Protein AF-A0A315QTS0-F1 (afdb_monomer)

Nearest PDB structures (foldseek):
  6n46-assembly1_A  TM=3.187E-01  e=7.448E-01  Homo sapiens
  6w3i-assembly1_B  TM=3.192E-01  e=1.217E+00  Homo sapiens
  3tr5-assembly1_A  TM=4.247E-01  e=5.636E+00  Coxiella burnetii
  3vu4-assembly3_A  TM=4.971E-01  e=8.143E+00  Kluyveromyces marxianus

Mean predicted aligned error: 7.55 Å

Foldseek 3Di:
DDDPPPPPVDPQPAWDWDCAADPPPGHTKTKFAAEVVLFDWDQDPVGIDGAGMWIADPVQLKIWTADQPDDVVVVHGDMDGDPDPVSSVVVVVVRSVNGHNDDYDSD

pLDDT: mean 79.23, std 18.86, range [22.52, 95.19]

Radius of gyration: 13.79 Å; Cα contacts (8 Å, |Δi|>4): 170; chains: 1; bounding box: 46×26×32 Å

Secondary structure (DSSP, 8-state):
------------SSPEEEEEEPTTT--EEEEEE--TT-PEEEEETTEEEEESEEEEETTTTEEEEEPTT--GGGT-EEEEE-SSHHHHHHHHHHHHHH-BSS-----

Solvent-accessible surface area (backbone atoms only — not comparable to full-atom values): 6541 Å² total; per-residue (Å²): 142,80,86,79,78,79,81,70,90,68,89,60,89,27,48,41,85,36,91,60,48,32,96,86,74,60,46,67,18,36,32,32,36,27,51,89,99,49,43,48,77,44,83,49,100,90,45,79,46,69,37,58,42,42,35,36,26,80,87,72,32,29,39,38,28,39,38,94,98,52,49,68,90,68,78,42,62,50,74,46,77,36,95,46,72,65,62,31,48,54,52,49,52,57,51,41,73,58,26,33,78,67,87,76,82,94,120

Sequence (107 aa):
GYRATFHIPFYNKKALFFFAGCPKCNIPIYKTVFQPSEEFPINTIRGKVFIKRVFVCPNCRTYYAPHPGFRLSDNNGYYLECPDIISYQYNFIKMNDLGSTKGRLDL

Structure (mmCIF, N/CA/C/O backbone):
data_AF-A0A315QTS0-F1
#
_entry.id   AF-A0A315QTS0-F1
#
loop_
_atom_site.group_PDB
_atom_site.id
_atom_site.type_symbol
_atom_site.label_atom_id
_atom_site.label_alt_id
_atom_site.label_comp_id
_atom_site.label_asym_id
_atom_site.label_entity_id
_atom_site.label_seq_id
_atom_site.pdbx_PDB_ins_code
_atom_site.Cartn_x
_atom_site.Cartn_y
_atom_site.Cartn_z
_atom_site.occupancy
_atom_site.B_iso_or_equiv
_atom_site.auth_seq_id
_atom_site.auth_comp_id
_atom_site.auth_asym_id
_atom_site.auth_atom_id
_atom_site.pdbx_PDB_model_num
ATOM 1 N N . GLY A 1 1 ? 29.976 -13.903 -8.832 1.00 41.56 1 GLY A N 1
ATOM 2 C CA . GLY A 1 1 ? 29.541 -13.169 -7.637 1.00 41.56 1 GLY A CA 1
ATOM 3 C C . GLY A 1 1 ? 29.633 -11.694 -7.915 1.00 41.56 1 GLY A C 1
ATOM 4 O O . GLY A 1 1 ? 30.743 -11.240 -8.102 1.00 41.56 1 GLY A O 1
ATOM 5 N N . TYR A 1 2 ? 28.500 -10.989 -7.941 1.00 22.52 2 TYR A N 1
ATOM 6 C CA . TYR A 1 2 ? 28.418 -9.527 -7.850 1.00 22.52 2 TYR A CA 1
ATOM 7 C C . TYR A 1 2 ? 27.083 -9.208 -7.168 1.00 22.52 2 TYR A C 1
ATOM 9 O O . TYR A 1 2 ? 26.022 -9.267 -7.785 1.00 22.52 2 TYR A O 1
ATOM 17 N N . ARG A 1 3 ? 27.117 -8.977 -5.850 1.00 26.72 3 ARG A N 1
ATOM 18 C CA . ARG A 1 3 ? 25.990 -8.391 -5.117 1.00 26.72 3 ARG A CA 1
ATOM 19 C C . ARG A 1 3 ? 25.991 -6.909 -5.469 1.00 26.72 3 ARG A C 1
ATOM 21 O O . ARG A 1 3 ? 26.791 -6.158 -4.925 1.00 26.72 3 ARG A O 1
ATOM 28 N N . ALA A 1 4 ? 25.137 -6.509 -6.405 1.00 27.31 4 ALA A N 1
ATOM 29 C CA . ALA A 1 4 ? 24.833 -5.102 -6.601 1.00 27.31 4 ALA A CA 1
ATOM 30 C C . ALA A 1 4 ? 24.093 -4.614 -5.350 1.00 27.31 4 ALA A C 1
ATOM 32 O O . ALA A 1 4 ? 22.912 -4.899 -5.148 1.00 27.31 4 ALA A O 1
ATOM 33 N N . THR A 1 5 ? 24.814 -3.937 -4.463 1.00 31.50 5 THR A N 1
ATOM 34 C CA . THR A 1 5 ? 24.232 -3.132 -3.394 1.00 31.50 5 THR A CA 1
ATOM 35 C C . THR A 1 5 ? 23.504 -1.981 -4.077 1.00 31.50 5 THR A C 1
ATOM 37 O O . THR A 1 5 ? 24.110 -0.981 -4.453 1.00 31.50 5 THR A O 1
ATOM 40 N N . PHE A 1 6 ? 22.198 -2.138 -4.294 1.00 30.58 6 PHE A N 1
ATOM 41 C CA . PHE A 1 6 ? 21.339 -1.024 -4.673 1.00 30.58 6 PHE A CA 1
ATOM 42 C C . PHE A 1 6 ? 21.287 -0.065 -3.481 1.00 30.58 6 PHE A C 1
ATOM 44 O O . PHE A 1 6 ? 20.440 -0.184 -2.598 1.00 30.58 6 PHE A O 1
ATOM 51 N N . HIS A 1 7 ? 22.228 0.878 -3.438 1.00 31.72 7 HIS A N 1
ATOM 52 C CA . HIS A 1 7 ? 22.068 2.112 -2.687 1.00 31.72 7 HIS A CA 1
ATOM 53 C C . HIS A 1 7 ? 20.930 2.880 -3.351 1.00 31.72 7 HIS A C 1
ATOM 55 O O . HIS A 1 7 ? 21.147 3.662 -4.271 1.00 31.72 7 HIS A O 1
ATOM 61 N N . ILE A 1 8 ? 19.698 2.615 -2.921 1.00 39.50 8 ILE A N 1
ATOM 62 C CA . ILE A 1 8 ? 18.585 3.505 -3.214 1.00 39.50 8 ILE A CA 1
ATOM 63 C C . ILE A 1 8 ? 18.622 4.585 -2.124 1.00 39.50 8 ILE A C 1
ATOM 65 O O . ILE A 1 8 ? 18.359 4.265 -0.962 1.00 39.50 8 ILE A O 1
ATOM 69 N N . PRO A 1 9 ? 18.977 5.846 -2.435 1.00 31.92 9 PRO A N 1
ATOM 70 C CA . PRO A 1 9 ? 19.067 6.911 -1.449 1.00 31.92 9 PRO A CA 1
ATOM 71 C C . PRO A 1 9 ? 17.662 7.467 -1.187 1.00 31.92 9 PRO A C 1
ATOM 73 O O . PRO A 1 9 ? 17.399 8.644 -1.391 1.00 31.92 9 PRO A O 1
ATOM 76 N N . PHE A 1 10 ? 16.718 6.624 -0.768 1.00 42.44 10 PHE A N 1
ATOM 77 C CA . PHE A 1 10 ? 15.458 7.109 -0.216 1.00 42.44 10 PHE A CA 1
ATOM 78 C C . PHE A 1 10 ? 15.559 7.005 1.293 1.00 42.44 10 PHE A C 1
ATOM 80 O O . PHE A 1 10 ? 15.322 5.951 1.881 1.00 42.44 10 PHE A O 1
ATOM 87 N N . TYR A 1 11 ? 15.946 8.120 1.913 1.00 40.94 11 TYR A N 1
ATOM 88 C CA . TYR A 1 11 ? 15.851 8.302 3.352 1.00 40.94 11 TYR A CA 1
ATOM 89 C C . TYR A 1 11 ? 14.367 8.296 3.728 1.00 40.94 11 TYR A C 1
ATOM 91 O O . TYR A 1 11 ? 13.680 9.317 3.717 1.00 40.94 11 TYR A O 1
ATOM 99 N N . ASN A 1 12 ? 13.844 7.101 3.967 1.00 47.56 12 ASN A N 1
ATOM 100 C CA . ASN A 1 12 ? 12.455 6.890 4.293 1.00 47.56 12 ASN A CA 1
ATOM 101 C C . ASN A 1 12 ? 12.302 6.921 5.820 1.00 47.56 12 ASN A C 1
ATOM 103 O O . ASN A 1 12 ? 12.758 6.018 6.514 1.00 47.56 12 ASN A O 1
ATOM 107 N N . LYS A 1 13 ? 11.687 7.985 6.351 1.00 57.25 13 LYS A N 1
ATOM 108 C CA . LYS A 1 13 ? 11.546 8.175 7.803 1.00 57.25 13 LYS A CA 1
ATOM 109 C C . LYS A 1 13 ? 10.547 7.217 8.463 1.00 57.25 13 LYS A C 1
ATOM 111 O O . LYS A 1 13 ? 10.622 7.068 9.679 1.00 57.25 13 LYS A O 1
ATOM 116 N N . LYS A 1 14 ? 9.594 6.630 7.719 1.00 68.12 14 LYS A N 1
ATOM 117 C CA . LYS A 1 14 ? 8.458 5.900 8.317 1.00 68.12 14 LYS A CA 1
ATOM 118 C C . LYS A 1 14 ? 8.227 4.492 7.775 1.00 68.12 14 LYS A C 1
ATOM 120 O O . LYS A 1 14 ? 7.681 3.667 8.505 1.00 68.12 14 LYS A O 1
ATOM 125 N N . ALA A 1 15 ? 8.638 4.185 6.546 1.00 59.09 15 ALA A N 1
ATOM 126 C CA . ALA A 1 15 ? 8.603 2.812 6.062 1.00 59.09 15 ALA A CA 1
ATOM 127 C C . ALA A 1 15 ? 9.748 1.999 6.681 1.00 59.09 15 ALA A C 1
ATOM 129 O O . ALA A 1 15 ? 10.917 2.378 6.621 1.00 59.09 15 ALA A O 1
ATOM 130 N N . LEU A 1 16 ? 9.402 0.855 7.258 1.00 58.72 16 LEU A N 1
ATOM 131 C CA . LEU A 1 16 ? 10.328 -0.072 7.892 1.00 58.72 16 LEU A CA 1
ATOM 132 C C . LEU A 1 16 ? 10.707 -1.182 6.913 1.00 58.72 16 LEU A C 1
ATOM 134 O O . LEU A 1 16 ? 9.879 -1.650 6.134 1.00 58.72 16 LEU A O 1
ATOM 138 N N . PHE A 1 17 ? 11.951 -1.644 6.962 1.00 55.50 17 PHE A N 1
ATOM 139 C CA . PHE A 1 17 ? 12.376 -2.818 6.206 1.00 55.50 17 PHE A CA 1
ATOM 140 C C . PHE A 1 17 ? 11.680 -4.075 6.750 1.00 55.50 17 PHE A C 1
ATOM 142 O O . PHE A 1 17 ? 11.693 -4.318 7.957 1.00 55.50 17 PHE A O 1
ATOM 149 N N . PHE A 1 18 ? 11.065 -4.874 5.876 1.00 57.81 18 PHE A N 1
ATOM 150 C CA . PHE A 1 18 ? 10.409 -6.123 6.251 1.00 57.81 18 PHE A CA 1
ATOM 151 C C . PHE A 1 18 ? 11.171 -7.312 5.668 1.00 57.81 18 PHE A C 1
ATOM 153 O O . PHE A 1 18 ? 11.477 -7.345 4.479 1.00 57.81 18 PHE A O 1
ATOM 160 N N . PHE A 1 19 ? 11.476 -8.299 6.516 1.00 55.19 19 PHE A N 1
ATOM 161 C CA . PHE A 1 19 ? 12.314 -9.441 6.138 1.00 55.19 19 PHE A CA 1
ATOM 162 C C . PHE A 1 19 ? 11.626 -10.416 5.165 1.00 55.19 19 PHE A C 1
ATOM 164 O O . PHE A 1 19 ? 12.296 -11.256 4.572 1.00 55.19 19 PHE A O 1
ATOM 171 N N . ALA A 1 20 ? 10.305 -10.320 4.962 1.00 68.50 20 ALA A N 1
ATOM 172 C CA . ALA A 1 20 ? 9.658 -11.127 3.931 1.00 68.50 20 ALA A CA 1
ATOM 173 C C . ALA A 1 20 ? 9.984 -10.595 2.530 1.00 68.50 20 ALA A C 1
ATOM 175 O O . ALA A 1 20 ? 9.967 -9.388 2.281 1.00 68.50 20 ALA A O 1
ATOM 176 N N . GLY A 1 21 ? 10.254 -11.518 1.611 1.00 83.44 21 GLY A N 1
ATOM 177 C CA . GLY A 1 21 ? 10.505 -11.203 0.212 1.00 83.44 21 GLY A CA 1
ATOM 178 C C . GLY A 1 21 ? 9.230 -10.829 -0.545 1.00 83.44 21 GLY A C 1
ATOM 179 O O . GLY A 1 21 ? 8.123 -11.241 -0.199 1.00 83.44 21 GLY A O 1
ATOM 180 N N . CYS A 1 22 ? 9.396 -10.060 -1.617 1.00 88.19 22 CYS A N 1
ATOM 181 C CA . CYS A 1 22 ? 8.352 -9.815 -2.599 1.00 88.19 22 CYS A CA 1
ATOM 182 C C . CYS A 1 22 ? 7.889 -11.152 -3.202 1.00 88.19 22 CYS A C 1
ATOM 184 O O . CYS A 1 22 ? 8.744 -11.871 -3.720 1.00 88.19 22 CYS A O 1
ATOM 186 N N . PRO A 1 23 ? 6.577 -11.450 -3.263 1.00 85.12 23 PRO A N 1
ATOM 187 C CA . PRO A 1 23 ? 6.072 -12.710 -3.824 1.00 85.12 23 PRO A CA 1
ATOM 188 C C . PRO A 1 23 ? 6.497 -12.983 -5.276 1.00 85.12 23 PRO A C 1
ATOM 190 O O . PRO A 1 23 ? 6.467 -14.121 -5.726 1.00 85.12 23 PRO A O 1
ATOM 193 N N . LYS A 1 24 ? 6.879 -11.938 -6.022 1.00 89.25 24 LYS A N 1
ATOM 194 C CA . LYS A 1 24 ? 7.253 -12.033 -7.440 1.00 89.25 24 LYS A CA 1
ATOM 195 C C . LYS A 1 24 ? 8.747 -12.199 -7.691 1.00 89.25 24 LYS A C 1
ATOM 197 O O . LYS A 1 24 ? 9.135 -12.857 -8.644 1.00 89.25 24 LYS A O 1
ATOM 202 N N . CYS A 1 25 ? 9.589 -11.537 -6.900 1.00 92.25 25 CYS A N 1
ATOM 203 C CA . CYS A 1 25 ? 11.031 -11.460 -7.175 1.00 92.25 25 CYS A CA 1
ATOM 204 C C . CYS A 1 25 ? 11.915 -11.725 -5.954 1.00 92.25 25 CYS A C 1
ATOM 206 O O . CYS A 1 25 ? 13.129 -11.574 -6.045 1.00 92.25 25 CYS A O 1
ATOM 208 N N . ASN A 1 26 ? 11.323 -12.095 -4.816 1.00 88.44 26 ASN A N 1
ATOM 209 C CA . ASN A 1 26 ? 11.993 -12.468 -3.569 1.00 88.44 26 ASN A CA 1
ATOM 210 C C . ASN A 1 26 ? 12.942 -11.423 -2.964 1.00 88.44 26 ASN A C 1
ATOM 212 O O . ASN A 1 26 ? 13.578 -11.700 -1.949 1.00 88.44 26 ASN A O 1
ATOM 216 N N . ILE A 1 27 ? 13.017 -10.208 -3.516 1.00 89.69 27 ILE A N 1
ATOM 217 C CA . ILE A 1 27 ? 13.780 -9.136 -2.881 1.00 89.69 27 ILE A CA 1
ATOM 218 C C . ILE A 1 27 ? 13.044 -8.619 -1.642 1.00 89.69 27 ILE A C 1
ATOM 220 O O . ILE A 1 27 ? 11.810 -8.666 -1.612 1.00 89.69 27 ILE A O 1
ATOM 224 N N . PRO A 1 28 ? 13.760 -8.073 -0.650 1.00 87.94 28 PRO A N 1
ATOM 225 C CA . PRO A 1 28 ? 13.123 -7.457 0.502 1.00 87.94 28 PRO A CA 1
ATOM 226 C C . PRO A 1 28 ? 12.149 -6.339 0.119 1.00 87.94 28 PRO A C 1
ATOM 228 O O . PRO A 1 28 ? 12.353 -5.618 -0.863 1.00 87.94 28 PRO A O 1
ATOM 231 N N . ILE A 1 29 ? 11.097 -6.190 0.920 1.00 90.06 29 ILE A N 1
ATOM 232 C CA . ILE A 1 29 ? 10.061 -5.171 0.732 1.00 90.06 29 ILE A CA 1
ATOM 233 C C . ILE A 1 29 ? 10.030 -4.209 1.916 1.00 90.06 29 ILE A C 1
ATOM 235 O O . ILE A 1 29 ? 10.381 -4.554 3.045 1.00 90.06 29 ILE A O 1
ATOM 239 N N . TYR A 1 30 ? 9.582 -2.986 1.662 1.00 89.75 30 TYR A N 1
ATOM 240 C CA . TYR A 1 30 ? 9.312 -2.014 2.717 1.00 89.75 30 TYR A CA 1
ATOM 241 C C . TYR A 1 30 ? 7.903 -2.209 3.255 1.00 89.75 30 TYR A C 1
ATOM 243 O O . TYR A 1 30 ? 7.019 -2.658 2.534 1.00 89.75 30 TYR A O 1
ATOM 251 N N . LYS A 1 31 ? 7.679 -1.849 4.510 1.00 89.06 31 LYS A N 1
ATOM 252 C CA . LYS A 1 31 ? 6.389 -1.902 5.184 1.00 89.06 31 LYS A CA 1
ATOM 253 C C . LYS A 1 31 ? 6.059 -0.527 5.73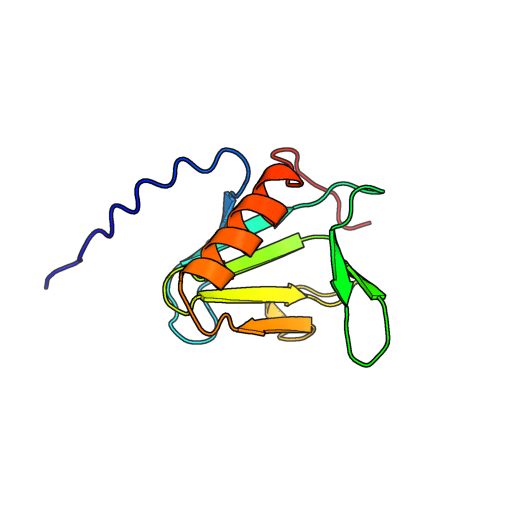7 1.00 89.06 31 LYS A C 1
ATOM 255 O O . LYS A 1 31 ? 6.841 0.030 6.500 1.00 89.06 31 LYS A O 1
ATOM 260 N N . THR A 1 32 ? 4.862 -0.046 5.449 1.00 90.44 32 THR A N 1
ATOM 261 C CA . THR A 1 32 ? 4.288 1.137 6.092 1.00 90.44 32 THR A CA 1
ATOM 262 C C . THR A 1 32 ? 3.066 0.719 6.897 1.00 90.44 32 THR A C 1
ATOM 264 O O . THR A 1 32 ? 2.262 -0.096 6.443 1.00 90.44 32 THR A O 1
ATOM 267 N N . VAL A 1 33 ? 2.941 1.246 8.114 1.00 89.94 33 VAL A N 1
ATOM 268 C CA . VAL A 1 33 ? 1.814 0.992 9.019 1.00 89.94 33 VAL A CA 1
ATOM 269 C C . VAL A 1 33 ? 1.043 2.289 9.218 1.00 89.94 33 VAL A C 1
ATOM 271 O O . VAL A 1 33 ? 1.652 3.337 9.417 1.00 89.94 33 VAL A O 1
ATOM 274 N N . PHE A 1 34 ? -0.282 2.198 9.187 1.00 90.44 34 PHE A N 1
ATOM 275 C CA . PHE A 1 34 ? -1.198 3.310 9.431 1.00 90.44 34 PHE A CA 1
ATOM 276 C C . PHE A 1 34 ? -1.853 3.122 10.798 1.00 90.44 34 PHE A C 1
ATOM 278 O O . PHE A 1 34 ? -2.201 1.990 11.147 1.00 90.44 34 PHE A O 1
ATOM 285 N N . GLN A 1 35 ? -1.997 4.183 11.590 1.00 89.12 35 GLN A N 1
ATOM 286 C CA . GLN A 1 35 ? -2.587 4.092 12.932 1.00 89.12 35 GLN A CA 1
ATOM 287 C C . GLN A 1 35 ? -4.114 3.904 12.868 1.00 89.12 35 GLN A C 1
ATOM 289 O O . GLN A 1 35 ? -4.717 4.137 11.817 1.00 89.12 35 GLN A O 1
ATOM 294 N N . PRO A 1 36 ? -4.760 3.433 13.954 1.00 88.19 36 PRO A N 1
ATOM 295 C CA . PRO A 1 36 ? -6.219 3.419 14.043 1.00 88.19 36 PRO A CA 1
ATOM 296 C C . PRO A 1 36 ? -6.807 4.799 13.728 1.00 88.19 36 PRO A C 1
ATOM 298 O O . PRO A 1 36 ? -6.240 5.808 14.138 1.00 88.19 36 PRO A O 1
ATOM 301 N N . SER A 1 37 ? -7.918 4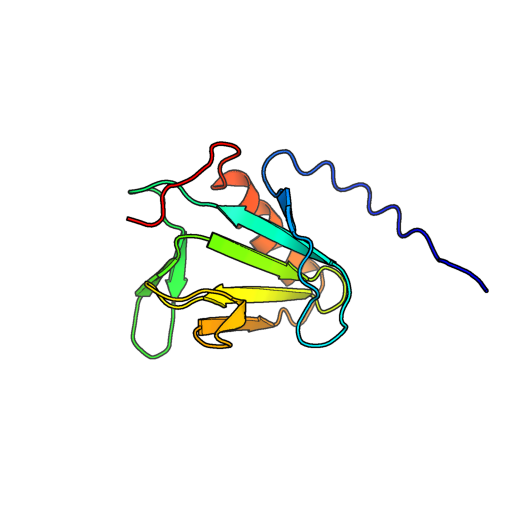.837 12.989 1.00 87.50 37 SER A N 1
ATOM 302 C CA . SER A 1 37 ? -8.568 6.071 12.504 1.00 87.50 37 SER A CA 1
ATOM 303 C C . SER A 1 37 ? -7.767 6.895 11.481 1.00 87.50 37 SER A C 1
ATOM 305 O O . SER A 1 37 ? -8.292 7.868 10.948 1.00 87.50 37 SER A O 1
ATOM 307 N N . GLU A 1 38 ? -6.539 6.487 11.148 1.00 89.75 38 GLU A N 1
ATOM 308 C CA . GLU A 1 38 ? -5.679 7.086 10.113 1.00 89.75 38 GLU A CA 1
ATOM 309 C C . GLU A 1 38 ? -5.357 6.074 8.998 1.00 89.75 38 GLU A C 1
ATOM 311 O O . GLU A 1 38 ? -4.343 6.168 8.306 1.00 89.75 38 GLU A O 1
ATOM 316 N N . GLU A 1 39 ? -6.199 5.052 8.845 1.00 91.75 39 GLU A N 1
ATOM 317 C CA . GLU A 1 39 ? -6.003 3.988 7.866 1.00 91.75 39 GLU A CA 1
ATOM 318 C C . GLU A 1 39 ? -6.055 4.513 6.437 1.00 91.75 39 GLU A C 1
ATOM 320 O O . GLU A 1 39 ? -6.880 5.355 6.076 1.00 91.75 39 GLU A O 1
ATOM 325 N N . PHE A 1 40 ? -5.186 3.967 5.591 1.00 91.31 40 PHE A N 1
ATOM 326 C CA . PHE A 1 40 ? -5.082 4.446 4.227 1.00 91.31 40 PHE A CA 1
ATOM 327 C C . PHE A 1 40 ? -6.262 3.934 3.389 1.00 91.31 40 PHE A C 1
ATOM 329 O O . PHE A 1 40 ? -6.467 2.719 3.307 1.00 91.31 40 PHE A O 1
ATOM 336 N N . PRO A 1 41 ? -7.037 4.818 2.738 1.00 92.50 41 PRO A N 1
ATOM 337 C CA . PRO A 1 41 ? -8.141 4.398 1.893 1.00 92.50 41 PRO A CA 1
ATOM 338 C C . PRO A 1 41 ? -7.636 3.945 0.519 1.00 92.50 41 PRO A C 1
ATOM 340 O O . PRO A 1 41 ? -6.905 4.665 -0.163 1.00 92.50 41 PRO A O 1
ATOM 343 N N . ILE A 1 42 ? -8.098 2.782 0.070 1.00 90.31 42 ILE A N 1
ATOM 344 C CA . ILE A 1 42 ? -7.935 2.291 -1.301 1.00 90.31 42 ILE A CA 1
ATOM 345 C C . ILE A 1 42 ? -9.305 2.071 -1.942 1.00 90.3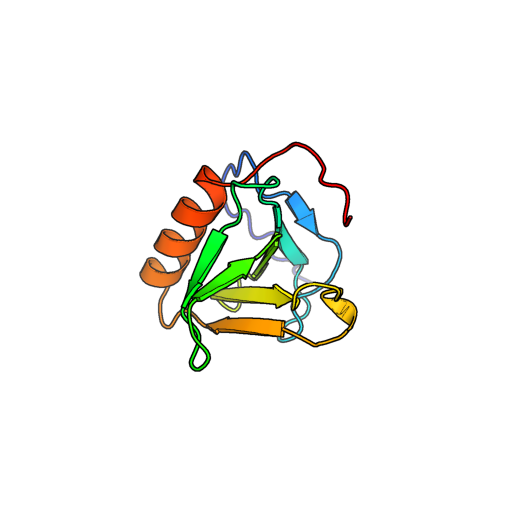1 42 ILE A C 1
ATOM 347 O O . ILE A 1 42 ? -10.262 1.676 -1.276 1.00 90.31 42 ILE A O 1
ATOM 351 N N . ASN A 1 43 ? -9.402 2.321 -3.245 1.00 87.94 43 ASN A N 1
ATOM 352 C CA . ASN A 1 43 ? -10.605 2.024 -4.015 1.00 87.94 43 ASN A CA 1
ATOM 353 C C . ASN A 1 43 ? -10.465 0.635 -4.641 1.00 87.94 43 ASN A C 1
ATOM 355 O O . ASN A 1 43 ? -9.458 0.341 -5.281 1.00 87.94 43 ASN A O 1
ATOM 359 N N . THR A 1 44 ? -11.479 -0.206 -4.464 1.00 85.56 44 THR A N 1
ATOM 360 C CA . THR A 1 44 ? -11.556 -1.549 -5.049 1.00 85.56 44 THR A CA 1
ATOM 361 C C . THR A 1 44 ? -12.840 -1.683 -5.864 1.00 85.56 44 THR A C 1
ATOM 363 O O . THR A 1 44 ? -13.754 -0.869 -5.727 1.00 85.56 44 THR A O 1
ATOM 366 N N . ILE A 1 45 ? -12.961 -2.755 -6.651 1.00 83.00 45 ILE A N 1
ATOM 367 C CA . ILE A 1 45 ? -14.209 -3.080 -7.364 1.00 83.00 45 ILE A CA 1
ATOM 368 C C . ILE A 1 45 ? -15.406 -3.293 -6.418 1.00 83.00 45 ILE A C 1
ATOM 370 O O . ILE A 1 45 ? -16.549 -3.187 -6.845 1.00 83.00 45 ILE A O 1
ATOM 374 N N . ARG A 1 46 ? -15.154 -3.585 -5.133 1.00 80.75 46 ARG A N 1
ATOM 375 C CA . ARG A 1 46 ? -16.178 -3.775 -4.092 1.00 80.75 46 ARG A CA 1
ATOM 376 C C . ARG A 1 46 ? -16.411 -2.518 -3.248 1.00 80.75 46 ARG A C 1
ATOM 378 O O . ARG A 1 46 ? -17.123 -2.577 -2.253 1.00 80.75 46 ARG A O 1
ATOM 385 N N . GLY A 1 47 ? -15.802 -1.393 -3.623 1.00 87.38 47 GLY A N 1
ATOM 386 C CA . GLY A 1 47 ? -15.880 -0.130 -2.896 1.00 87.38 47 GLY A CA 1
ATOM 387 C C . GLY A 1 47 ? -14.587 0.241 -2.171 1.00 87.38 47 GLY A C 1
ATOM 388 O O . GLY A 1 47 ? -13.515 -0.323 -2.413 1.00 87.38 47 GLY A O 1
ATOM 389 N N . LYS A 1 48 ? -14.685 1.252 -1.305 1.00 89.88 48 LYS A N 1
ATOM 390 C CA . LYS A 1 48 ? -13.554 1.802 -0.551 1.00 89.88 48 LYS A CA 1
ATOM 391 C C . LYS A 1 48 ? -13.210 0.899 0.636 1.00 89.88 48 LYS A C 1
ATOM 393 O O . LYS A 1 48 ? -14.085 0.552 1.421 1.00 89.88 48 LYS A O 1
ATOM 398 N N . VAL A 1 49 ? -11.931 0.562 0.778 1.00 89.88 49 VAL A N 1
ATOM 399 C CA . VAL A 1 49 ? -11.386 -0.254 1.873 1.00 89.88 49 VAL A CA 1
ATOM 400 C C . VAL A 1 49 ? -10.293 0.534 2.587 1.00 89.88 49 VAL A C 1
ATOM 402 O O . VAL A 1 49 ? -9.514 1.234 1.945 1.00 89.88 49 VAL A O 1
ATOM 405 N N . PHE A 1 50 ? -10.218 0.408 3.908 1.00 91.38 50 PHE A N 1
ATOM 406 C CA . PHE A 1 50 ? -9.209 1.059 4.740 1.00 91.38 50 PHE A CA 1
ATOM 407 C C . PHE A 1 50 ? -8.157 0.034 5.165 1.00 91.38 50 PHE A C 1
ATOM 409 O O . PHE A 1 50 ? -8.459 -0.926 5.875 1.00 91.38 50 PHE A O 1
ATOM 416 N N . ILE A 1 51 ? -6.921 0.196 4.690 1.00 91.06 51 ILE A N 1
ATOM 417 C CA . ILE A 1 51 ? -5.841 -0.755 4.967 1.00 91.06 51 ILE A CA 1
ATOM 418 C C . ILE A 1 51 ? -5.032 -0.329 6.193 1.00 91.06 51 ILE A C 1
ATOM 420 O O . ILE A 1 51 ? -4.642 0.828 6.346 1.00 91.06 51 ILE A O 1
ATOM 424 N N . LYS A 1 52 ? -4.728 -1.301 7.062 1.00 91.62 52 LYS A N 1
ATOM 425 C CA . LYS A 1 52 ? -3.933 -1.085 8.286 1.00 91.62 52 LYS A CA 1
ATOM 426 C C . LYS A 1 52 ? -2.431 -0.944 8.006 1.00 91.62 52 LYS A C 1
ATOM 428 O O . LYS A 1 52 ? -1.686 -0.381 8.805 1.00 91.62 52 LYS A O 1
ATOM 433 N N . ARG A 1 53 ? -1.968 -1.509 6.889 1.00 90.44 53 ARG A N 1
ATOM 434 C CA . ARG A 1 53 ? -0.558 -1.577 6.490 1.00 90.44 53 ARG A CA 1
ATOM 435 C C . ARG A 1 53 ? -0.427 -1.867 5.002 1.00 90.44 53 ARG A C 1
ATOM 437 O O . ARG A 1 53 ? -1.300 -2.510 4.424 1.00 90.44 53 ARG A O 1
ATOM 444 N N . VAL A 1 54 ? 0.692 -1.456 4.424 1.00 92.12 54 VAL A N 1
ATOM 445 C CA . VAL A 1 54 ? 1.063 -1.729 3.034 1.00 92.12 54 VAL A CA 1
ATOM 446 C C . VAL A 1 54 ? 2.510 -2.197 2.965 1.00 92.12 54 VAL A C 1
ATOM 448 O O . VAL A 1 54 ? 3.352 -1.762 3.751 1.00 92.12 54 VAL A O 1
ATOM 451 N N . PHE A 1 55 ? 2.790 -3.094 2.031 1.00 91.75 55 PHE A N 1
ATOM 452 C CA . PHE A 1 55 ? 4.114 -3.608 1.729 1.00 91.75 55 PHE A CA 1
ATOM 453 C C . PHE A 1 55 ? 4.495 -3.228 0.304 1.00 91.75 55 PHE A C 1
ATOM 455 O O . PHE A 1 55 ? 3.665 -3.314 -0.596 1.00 91.75 55 PHE A O 1
ATOM 462 N N . VAL A 1 56 ? 5.736 -2.809 0.084 1.00 92.50 56 VAL A N 1
ATOM 463 C CA . VAL A 1 56 ? 6.165 -2.191 -1.171 1.00 92.50 56 VAL A CA 1
ATOM 464 C C . VAL A 1 56 ? 7.431 -2.846 -1.685 1.00 92.50 56 VAL A C 1
ATOM 466 O O . VAL A 1 56 ? 8.465 -2.832 -1.018 1.00 92.50 56 VAL A O 1
ATOM 469 N N . CYS A 1 57 ? 7.359 -3.381 -2.903 1.00 92.69 57 CYS A N 1
ATOM 470 C CA . CYS A 1 57 ? 8.525 -3.870 -3.619 1.00 92.69 57 CYS A CA 1
ATOM 471 C C . CYS A 1 57 ? 9.085 -2.776 -4.543 1.00 92.69 57 CYS A C 1
ATOM 473 O O . CYS A 1 57 ? 8.404 -2.408 -5.505 1.00 92.69 57 CYS A O 1
ATOM 475 N N . PRO A 1 58 ? 10.326 -2.302 -4.326 1.00 90.69 58 PRO A N 1
ATOM 476 C CA . PRO A 1 58 ? 10.931 -1.282 -5.182 1.00 90.69 58 PRO A CA 1
ATOM 477 C C . PRO A 1 58 ? 11.304 -1.812 -6.575 1.00 90.69 58 PRO A C 1
ATOM 479 O O . PRO A 1 58 ? 11.282 -1.055 -7.538 1.00 90.69 58 PRO A O 1
ATOM 482 N N . ASN A 1 59 ? 11.603 -3.110 -6.703 1.00 93.06 59 ASN A N 1
ATOM 483 C CA . ASN A 1 59 ? 11.982 -3.729 -7.978 1.00 93.06 59 ASN A CA 1
ATOM 484 C C . ASN A 1 59 ? 10.770 -3.973 -8.887 1.00 93.06 59 ASN A C 1
ATOM 486 O O . ASN A 1 59 ? 10.775 -3.586 -10.049 1.00 93.06 59 ASN A O 1
ATOM 490 N N . CYS A 1 60 ? 9.701 -4.569 -8.351 1.00 94.19 60 CYS A N 1
ATOM 491 C CA . CYS A 1 60 ? 8.470 -4.811 -9.111 1.00 94.19 60 CYS A CA 1
ATOM 492 C C . CYS A 1 60 ? 7.553 -3.586 -9.197 1.00 94.19 60 CYS A C 1
ATOM 494 O O . CYS A 1 60 ? 6.554 -3.637 -9.908 1.00 94.19 60 CYS A O 1
ATOM 496 N N . ARG A 1 61 ? 7.835 -2.521 -8.432 1.00 95.19 61 ARG A N 1
ATOM 497 C CA . ARG A 1 61 ? 6.946 -1.358 -8.271 1.00 95.19 61 ARG A CA 1
ATOM 498 C C . ARG A 1 61 ? 5.522 -1.768 -7.882 1.00 95.19 61 ARG A C 1
ATOM 500 O O . ARG A 1 61 ? 4.537 -1.258 -8.411 1.00 95.19 61 ARG A O 1
ATOM 507 N N . THR A 1 62 ? 5.421 -2.749 -6.990 1.00 93.00 62 THR A N 1
ATOM 508 C CA . THR A 1 62 ? 4.143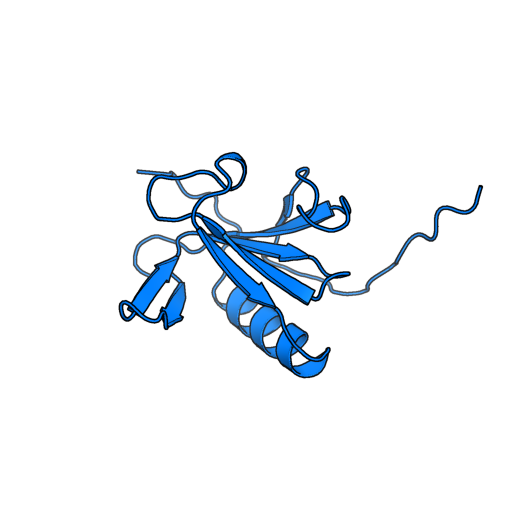 -3.341 -6.581 1.00 93.00 62 THR A CA 1
ATOM 509 C C . THR A 1 62 ? 3.892 -3.082 -5.106 1.00 93.00 62 THR A C 1
ATOM 511 O O . THR A 1 62 ? 4.780 -3.282 -4.272 1.00 93.00 62 THR A O 1
ATOM 514 N N . TYR A 1 63 ? 2.667 -2.666 -4.808 1.00 93.44 63 TYR A N 1
ATOM 515 C CA . TYR A 1 63 ? 2.133 -2.509 -3.465 1.00 93.44 63 TYR A CA 1
ATOM 516 C C . TYR A 1 63 ? 1.278 -3.721 -3.125 1.00 93.44 63 TYR A C 1
ATOM 518 O O . TYR A 1 63 ? 0.510 -4.183 -3.964 1.00 93.44 63 TYR A O 1
ATOM 526 N N . TYR A 1 64 ? 1.374 -4.194 -1.890 1.00 92.00 64 TYR A N 1
ATOM 527 C CA . TYR A 1 64 ? 0.583 -5.295 -1.359 1.00 92.00 64 TYR A CA 1
ATOM 528 C C . TYR A 1 64 ? -0.048 -4.875 -0.038 1.00 92.00 64 TYR A C 1
ATOM 530 O O . TYR A 1 64 ? 0.624 -4.306 0.822 1.00 92.00 64 TYR A O 1
ATOM 538 N N . ALA A 1 65 ? -1.321 -5.184 0.161 1.00 91.00 65 ALA A N 1
ATOM 539 C CA . ALA A 1 65 ? -2.004 -4.954 1.425 1.00 91.00 65 ALA A CA 1
ATOM 540 C C . ALA A 1 65 ? -2.841 -6.187 1.773 1.00 91.00 65 ALA A C 1
ATOM 542 O O . ALA A 1 65 ? -3.710 -6.555 0.985 1.00 91.00 65 ALA A O 1
ATOM 543 N N . PRO A 1 66 ? -2.609 -6.844 2.921 1.00 87.44 66 PRO A N 1
ATOM 544 C CA . PRO A 1 66 ? -3.436 -7.972 3.318 1.00 87.44 66 PRO A CA 1
ATOM 545 C C . PRO A 1 66 ? -4.868 -7.508 3.590 1.00 87.44 66 PRO A C 1
ATOM 547 O O . PRO A 1 66 ? -5.099 -6.370 4.014 1.00 87.44 66 PRO A O 1
ATOM 550 N N . HIS A 1 67 ? -5.828 -8.402 3.375 1.00 83.62 67 HIS A N 1
ATOM 551 C CA . HIS A 1 67 ? -7.207 -8.153 3.772 1.00 83.62 67 HIS A CA 1
ATOM 552 C C . HIS A 1 67 ? -7.292 -7.934 5.301 1.00 83.62 67 HIS A C 1
ATOM 554 O O . HIS A 1 67 ? -6.494 -8.521 6.043 1.00 83.62 67 HIS A O 1
ATOM 560 N N . PRO A 1 68 ? -8.223 -7.106 5.819 1.00 80.50 68 PRO A N 1
ATOM 561 C CA . PRO A 1 68 ? -8.434 -6.995 7.262 1.00 80.50 68 PRO A CA 1
ATOM 562 C C . PRO A 1 68 ? -8.608 -8.375 7.915 1.00 80.50 68 PRO A C 1
ATOM 564 O O . PRO A 1 68 ? -9.386 -9.191 7.425 1.00 80.50 68 PRO A O 1
ATOM 567 N N . GLY A 1 69 ? -7.851 -8.630 8.988 1.00 79.62 69 GLY A N 1
ATOM 568 C CA . GLY A 1 69 ? -7.804 -9.923 9.686 1.00 79.62 69 GLY A CA 1
ATOM 569 C C . GLY A 1 69 ? -6.730 -10.901 9.185 1.00 79.62 69 GLY A C 1
ATOM 570 O O . GLY A 1 69 ? -6.478 -11.896 9.854 1.00 79.62 69 GLY A O 1
ATOM 571 N N . PHE A 1 70 ? -6.054 -10.606 8.069 1.00 81.69 70 PHE A N 1
ATOM 572 C CA . PHE A 1 70 ? -5.056 -11.492 7.463 1.00 81.69 70 PHE A CA 1
ATOM 573 C C . PHE A 1 70 ? -3.621 -10.953 7.570 1.00 81.69 70 PHE A C 1
ATOM 575 O O . PHE A 1 70 ? -3.341 -9.755 7.756 1.00 81.69 70 PHE A O 1
ATOM 582 N N . ARG A 1 71 ? -2.666 -11.871 7.433 1.00 80.44 71 ARG A N 1
ATOM 583 C CA . ARG A 1 71 ? -1.241 -11.596 7.248 1.00 80.44 71 ARG A CA 1
ATOM 584 C C . ARG A 1 71 ? -0.909 -11.576 5.760 1.00 80.44 71 ARG A C 1
ATOM 586 O O . ARG A 1 71 ? -1.600 -12.163 4.937 1.00 80.44 71 ARG A O 1
ATOM 593 N N . LEU A 1 72 ? 0.203 -10.929 5.411 1.00 76.75 72 LEU A N 1
ATOM 594 C CA . LEU A 1 72 ? 0.695 -10.960 4.030 1.00 76.75 72 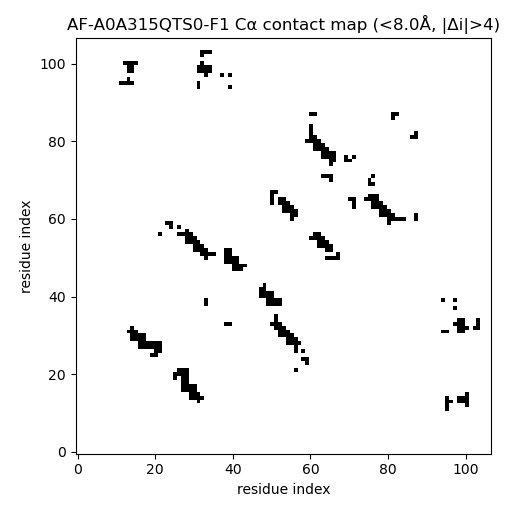LEU A CA 1
ATOM 595 C C . LEU A 1 72 ? 1.056 -12.391 3.589 1.00 76.75 72 LEU A C 1
ATOM 597 O O . LEU A 1 72 ? 0.843 -12.749 2.437 1.00 76.75 72 LEU A O 1
ATOM 601 N N . SER A 1 73 ? 1.557 -13.209 4.522 1.00 77.31 73 SER A N 1
ATOM 602 C CA . SER A 1 73 ? 1.878 -14.626 4.304 1.00 77.31 73 SER A CA 1
ATOM 603 C C . SER A 1 73 ? 0.678 -15.476 3.898 1.00 77.31 73 SER A C 1
ATOM 605 O O . SER A 1 73 ? 0.869 -16.529 3.304 1.00 77.31 73 SER A O 1
ATOM 607 N N . ASP A 1 74 ? -0.541 -15.024 4.194 1.00 77.75 74 ASP A N 1
ATOM 608 C CA . ASP A 1 74 ? -1.761 -15.784 3.915 1.00 77.75 74 ASP A CA 1
ATOM 609 C C . ASP A 1 74 ? -2.163 -15.674 2.434 1.00 77.75 74 ASP A C 1
ATOM 611 O O . ASP A 1 74 ? -3.166 -16.248 2.021 1.00 77.75 74 ASP A O 1
ATOM 615 N N . ASN A 1 75 ? -1.396 -14.911 1.639 1.00 76.25 75 ASN A N 1
ATOM 616 C CA . ASN A 1 75 ? -1.629 -14.646 0.219 1.00 76.25 75 ASN A CA 1
ATOM 617 C C . ASN A 1 75 ? -3.070 -14.186 -0.079 1.00 76.25 75 ASN A C 1
ATOM 619 O O . ASN A 1 75 ? -3.651 -14.504 -1.114 1.00 76.25 75 ASN A O 1
ATOM 623 N N . ASN A 1 76 ? -3.649 -13.435 0.861 1.00 79.44 76 ASN A N 1
ATOM 624 C CA . ASN A 1 76 ? -5.014 -12.940 0.804 1.00 79.44 76 ASN A CA 1
ATOM 625 C C . ASN A 1 76 ? -5.021 -11.424 1.003 1.00 79.44 76 ASN A C 1
ATOM 627 O O . ASN A 1 76 ? -4.731 -10.908 2.088 1.00 79.44 76 ASN A O 1
ATOM 631 N N . GLY A 1 77 ? -5.345 -10.695 -0.061 1.00 87.94 77 GLY A N 1
ATOM 632 C CA . GLY A 1 77 ? -5.416 -9.249 -0.003 1.00 87.94 77 GLY A CA 1
ATOM 633 C C . GLY A 1 77 ? -5.439 -8.582 -1.364 1.00 87.94 77 GLY A C 1
ATOM 634 O O . GLY A 1 77 ? -5.857 -9.147 -2.371 1.00 87.94 77 GLY A O 1
ATOM 635 N N . TYR A 1 78 ? -4.986 -7.341 -1.352 1.00 89.94 78 TYR A N 1
ATOM 636 C CA . TYR A 1 78 ? -4.970 -6.429 -2.476 1.00 89.94 78 TYR A CA 1
ATOM 637 C C . TYR A 1 78 ? -3.545 -6.255 -2.978 1.00 89.94 78 TYR A C 1
ATOM 639 O O . TYR A 1 78 ? -2.589 -6.247 -2.195 1.00 89.94 78 TYR A O 1
ATOM 647 N N . TYR A 1 79 ? -3.415 -6.037 -4.280 1.00 91.88 79 TYR A N 1
ATOM 648 C CA . TYR A 1 79 ? -2.168 -5.606 -4.881 1.00 91.88 79 TYR A CA 1
ATOM 649 C C . TYR A 1 79 ? -2.424 -4.475 -5.873 1.00 91.88 79 TYR A C 1
ATOM 651 O O . TYR A 1 79 ? -3.489 -4.390 -6.483 1.00 91.88 79 TYR A O 1
ATOM 659 N N . LEU A 1 80 ? -1.438 -3.596 -6.012 1.00 92.69 80 LEU A N 1
ATOM 660 C CA . LEU A 1 80 ? -1.415 -2.546 -7.021 1.00 92.69 80 LEU A CA 1
ATOM 661 C C . LEU A 1 80 ? -0.062 -2.583 -7.719 1.00 92.69 80 LEU A C 1
ATOM 663 O O . LEU A 1 80 ? 0.976 -2.359 -7.096 1.00 92.69 80 LEU A O 1
ATOM 667 N N . GLU A 1 81 ? -0.087 -2.852 -9.017 1.00 93.75 81 GLU A N 1
ATOM 668 C CA . GLU A 1 81 ? 1.085 -2.775 -9.882 1.00 93.75 81 GLU A CA 1
ATOM 669 C C . GLU A 1 81 ? 1.148 -1.394 -10.513 1.00 93.75 81 GLU A C 1
ATOM 671 O O . GLU A 1 81 ? 0.214 -0.972 -11.195 1.00 93.75 81 GLU A O 1
ATOM 676 N N . CYS A 1 82 ? 2.240 -0.672 -10.275 1.00 92.62 82 CYS A N 1
ATOM 677 C CA . CYS A 1 82 ? 2.439 0.618 -10.911 1.00 92.62 82 CYS A CA 1
ATOM 678 C C . CYS A 1 82 ? 3.037 0.423 -12.313 1.00 92.62 82 CYS A C 1
ATOM 680 O O . CYS A 1 82 ? 4.086 -0.222 -12.435 1.00 92.62 82 CYS A O 1
ATOM 682 N N . PRO A 1 83 ? 2.422 1.005 -13.360 1.00 93.44 83 PRO A N 1
ATOM 683 C CA . PRO A 1 83 ? 2.907 0.854 -14.732 1.00 93.44 83 PRO A CA 1
ATOM 684 C C . PRO A 1 83 ? 4.280 1.507 -14.932 1.00 93.44 83 PRO A C 1
ATOM 686 O O . PRO A 1 83 ? 5.109 1.010 -15.692 1.00 93.44 83 PRO A O 1
ATOM 689 N N . ASP A 1 84 ? 4.557 2.581 -14.194 1.00 93.19 84 ASP A N 1
ATOM 690 C CA . ASP A 1 84 ? 5.761 3.389 -14.331 1.00 93.19 84 ASP A CA 1
ATOM 691 C C . ASP A 1 84 ? 6.334 3.826 -12.967 1.00 93.19 84 ASP A C 1
ATOM 693 O O . ASP A 1 84 ? 5.740 3.629 -11.899 1.00 93.19 84 ASP A O 1
ATOM 697 N N . ILE A 1 85 ? 7.540 4.401 -13.007 1.00 91.19 85 ILE A N 1
ATOM 698 C CA . ILE A 1 85 ? 8.267 4.850 -11.814 1.00 91.19 85 ILE A CA 1
ATOM 699 C C . ILE A 1 85 ? 7.626 6.073 -11.144 1.00 91.19 85 ILE A C 1
ATOM 701 O O . ILE A 1 85 ? 7.713 6.197 -9.925 1.00 91.19 85 ILE A O 1
ATOM 705 N N . ILE A 1 86 ? 6.951 6.940 -11.900 1.00 94.62 86 ILE A N 1
ATOM 706 C CA . ILE A 1 86 ? 6.313 8.160 -11.393 1.00 94.62 86 ILE A CA 1
ATOM 707 C C . ILE A 1 86 ? 5.083 7.769 -10.567 1.00 94.62 86 ILE A C 1
ATOM 709 O O . ILE A 1 86 ? 4.966 8.164 -9.408 1.00 94.62 86 ILE A O 1
ATOM 713 N N . SER A 1 87 ? 4.222 6.907 -11.112 1.00 92.94 87 SER A N 1
ATOM 714 C CA . SER A 1 87 ? 3.071 6.313 -10.421 1.00 92.94 87 SER A CA 1
ATOM 715 C C . SER A 1 87 ? 3.492 5.585 -9.142 1.00 92.94 87 SER A C 1
ATOM 717 O O . SER A 1 87 ? 2.842 5.703 -8.099 1.00 92.94 87 SER A O 1
ATOM 719 N N . TYR A 1 88 ? 4.611 4.857 -9.197 1.00 93.94 88 TYR A N 1
ATOM 720 C CA . TYR A 1 88 ? 5.198 4.229 -8.018 1.00 93.94 88 TYR A CA 1
ATOM 721 C C . TYR A 1 88 ? 5.621 5.267 -6.976 1.00 93.94 88 TYR A C 1
ATOM 723 O O . TYR A 1 88 ? 5.199 5.168 -5.827 1.00 93.94 88 TYR A O 1
ATOM 731 N N . GLN A 1 89 ? 6.415 6.268 -7.355 1.00 92.44 89 GLN A N 1
ATOM 732 C CA . GLN A 1 89 ? 6.934 7.276 -6.427 1.00 92.44 89 GLN A CA 1
ATOM 733 C C . GLN A 1 89 ? 5.822 8.113 -5.794 1.00 92.44 89 GLN A C 1
ATOM 735 O O . GLN A 1 89 ? 5.854 8.351 -4.588 1.00 92.44 89 GLN A O 1
ATOM 740 N N . TYR A 1 90 ? 4.811 8.497 -6.576 1.00 93.75 90 TYR A N 1
ATOM 741 C CA . TYR A 1 90 ? 3.649 9.234 -6.087 1.00 93.75 90 TYR A CA 1
ATOM 742 C C . TYR A 1 90 ? 2.947 8.487 -4.945 1.00 93.75 90 TYR A C 1
ATOM 744 O O . TYR A 1 90 ? 2.738 9.042 -3.864 1.00 93.75 90 TYR A O 1
ATOM 752 N N . ASN A 1 91 ? 2.632 7.203 -5.151 1.00 91.88 91 ASN A N 1
ATOM 753 C CA . ASN A 1 91 ? 1.992 6.3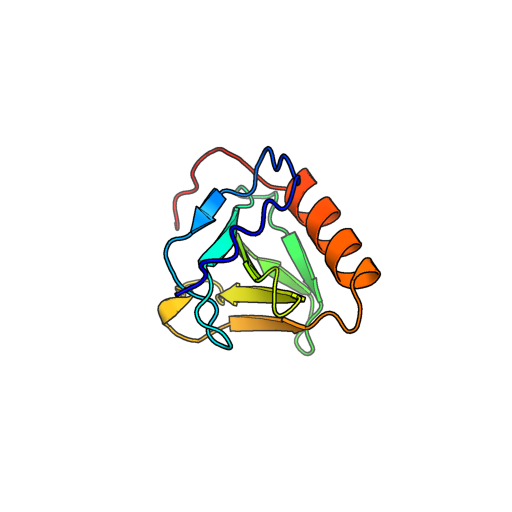87 -4.118 1.00 91.88 91 ASN A CA 1
ATOM 754 C C . ASN A 1 91 ? 2.914 6.158 -2.915 1.00 91.88 91 ASN A C 1
ATOM 756 O O . ASN A 1 91 ? 2.443 6.169 -1.778 1.00 91.88 91 ASN A O 1
ATOM 760 N N . PHE A 1 92 ? 4.218 6.005 -3.155 1.00 91.56 92 PHE A N 1
ATOM 761 C CA . PHE A 1 92 ? 5.201 5.769 -2.104 1.00 91.56 92 PHE A CA 1
ATOM 762 C C . PHE A 1 92 ? 5.268 6.950 -1.146 1.00 91.56 92 PHE A C 1
ATOM 764 O O . PHE A 1 92 ? 5.138 6.758 0.058 1.00 91.56 92 PHE A O 1
ATOM 771 N N . ILE A 1 93 ? 5.420 8.165 -1.681 1.00 90.56 93 ILE A N 1
ATOM 772 C CA . ILE A 1 93 ? 5.476 9.406 -0.901 1.00 90.56 93 ILE A CA 1
ATOM 773 C C . ILE A 1 93 ? 4.165 9.589 -0.138 1.00 90.56 93 ILE A C 1
ATOM 775 O O . ILE A 1 93 ? 4.178 9.702 1.083 1.00 90.56 93 ILE A O 1
ATOM 779 N N . LYS A 1 94 ? 3.026 9.482 -0.834 1.00 91.31 94 LYS A N 1
ATOM 780 C CA . LYS A 1 94 ? 1.699 9.643 -0.231 1.00 91.31 94 LYS A CA 1
ATOM 781 C C . LYS A 1 94 ? 1.467 8.694 0.951 1.00 91.31 94 LYS A C 1
ATOM 783 O O . LYS A 1 94 ? 0.997 9.113 2.005 1.00 91.31 94 LYS A O 1
ATOM 788 N N . MET A 1 95 ? 1.769 7.407 0.782 1.00 90.56 95 MET A N 1
ATOM 789 C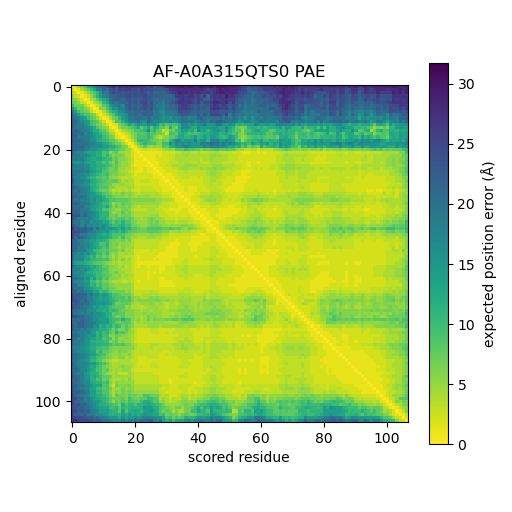 CA . MET A 1 95 ? 1.611 6.414 1.849 1.00 90.56 95 MET A CA 1
ATOM 790 C C . MET A 1 95 ? 2.652 6.602 2.950 1.00 90.56 95 MET A C 1
ATOM 792 O O . MET A 1 95 ? 2.349 6.381 4.117 1.00 90.56 95 MET A O 1
ATOM 796 N N . ASN A 1 96 ? 3.869 7.011 2.601 1.00 86.88 96 ASN A N 1
ATOM 797 C CA . ASN A 1 96 ? 4.919 7.249 3.574 1.00 86.88 96 ASN A CA 1
ATOM 798 C C . ASN A 1 96 ? 4.610 8.438 4.493 1.00 86.88 96 ASN A C 1
ATOM 800 O O . ASN A 1 96 ? 4.823 8.349 5.701 1.00 86.88 96 ASN A O 1
ATOM 804 N N . ASP A 1 97 ? 4.063 9.521 3.946 1.00 87.88 97 ASP A N 1
ATOM 805 C CA . ASP A 1 97 ? 3.719 10.720 4.712 1.00 87.88 97 ASP A CA 1
ATOM 806 C C . ASP A 1 97 ? 2.623 10.433 5.745 1.00 87.88 97 ASP A C 1
ATOM 808 O O . ASP A 1 97 ? 2.716 10.878 6.893 1.00 87.88 97 ASP A O 1
ATOM 812 N N . LEU A 1 98 ? 1.654 9.592 5.375 1.00 87.38 98 LEU A N 1
ATOM 813 C CA . LEU A 1 98 ? 0.568 9.119 6.242 1.00 87.38 98 LEU A CA 1
ATOM 814 C C . LEU A 1 98 ? 0.969 7.945 7.147 1.00 87.38 98 LEU A C 1
ATOM 816 O O . LEU A 1 98 ? 0.229 7.568 8.051 1.00 87.38 98 LEU A O 1
ATOM 820 N N . GLY A 1 99 ? 2.134 7.348 6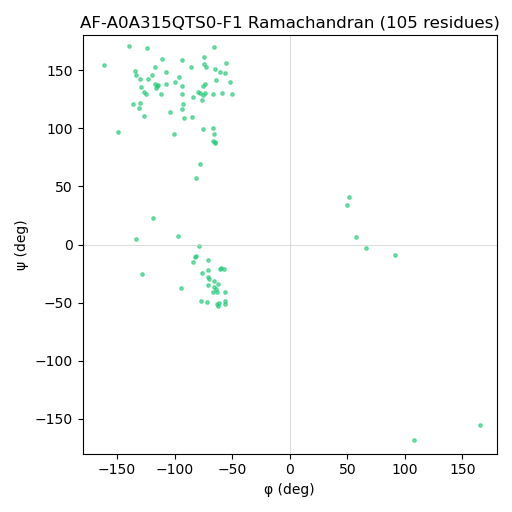.907 1.00 85.31 99 GLY A N 1
ATOM 821 C CA . GLY A 1 99 ? 2.640 6.239 7.699 1.00 85.31 99 GLY A CA 1
ATOM 822 C C . GLY A 1 99 ? 2.969 6.636 9.137 1.00 85.31 99 GLY A C 1
ATOM 823 O O . GLY A 1 99 ? 3.052 7.814 9.502 1.00 85.31 99 GLY A O 1
ATOM 824 N N . SER A 1 100 ? 3.235 5.630 9.960 1.00 81.38 100 SER A N 1
ATOM 825 C CA . SER A 1 100 ? 3.669 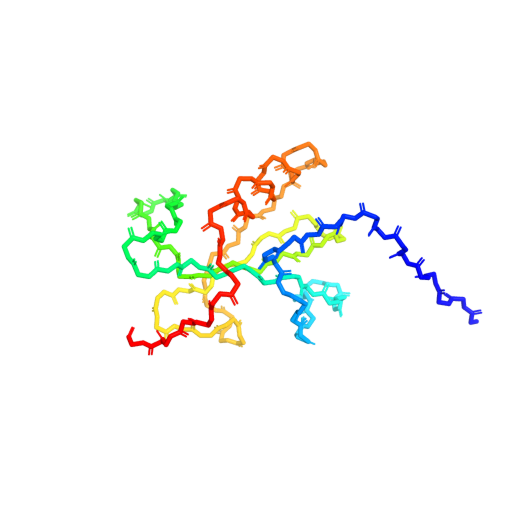5.788 11.343 1.00 81.38 100 SER A CA 1
ATOM 826 C C . SER A 1 100 ? 4.905 4.945 11.629 1.00 81.38 100 SER A C 1
ATOM 828 O O . SER A 1 100 ? 5.020 3.813 11.165 1.00 81.38 100 SER A O 1
ATOM 830 N N . THR A 1 101 ? 5.816 5.492 12.435 1.00 77.56 101 THR A N 1
ATOM 831 C CA . THR A 1 101 ? 6.949 4.756 13.016 1.00 77.56 101 THR A CA 1
ATOM 832 C C . THR A 1 101 ? 6.566 4.015 14.294 1.00 77.56 101 THR A C 1
ATOM 834 O O . THR A 1 101 ? 7.311 3.152 14.754 1.00 77.56 101 THR A O 1
ATOM 837 N N . LYS A 1 102 ? 5.410 4.341 14.887 1.00 75.06 102 LYS A N 1
ATOM 838 C CA . LYS A 1 102 ? 4.891 3.639 16.060 1.00 75.06 102 LYS A CA 1
ATOM 839 C C . LYS A 1 102 ? 4.325 2.293 15.617 1.00 75.06 102 LYS A C 1
ATOM 841 O O . LYS A 1 102 ? 3.606 2.209 14.621 1.00 75.06 102 LYS A O 1
ATOM 846 N N . GLY A 1 103 ? 4.629 1.244 16.378 1.00 66.75 103 GLY A N 1
ATOM 847 C CA . GLY A 1 103 ? 3.968 -0.046 16.214 1.00 66.75 103 GLY A CA 1
ATOM 848 C C . GLY A 1 103 ? 2.446 0.092 16.332 1.00 66.75 103 GLY A C 1
ATOM 849 O O . GLY A 1 103 ? 1.938 1.030 16.946 1.00 66.75 103 GLY A O 1
ATOM 850 N N . ARG A 1 104 ? 1.721 -0.850 15.732 1.00 73.19 104 ARG A N 1
ATOM 851 C CA . ARG A 1 104 ? 0.264 -0.959 15.824 1.00 73.19 104 ARG A CA 1
ATOM 852 C C . ARG A 1 104 ? -0.082 -2.365 16.286 1.00 73.19 104 ARG A C 1
ATOM 854 O O . ARG A 1 104 ? 0.434 -3.327 15.717 1.00 73.19 104 ARG A O 1
ATOM 861 N N . LEU A 1 105 ? -0.947 -2.471 17.291 1.00 70.31 105 LEU A N 1
ATOM 862 C CA . LEU A 1 105 ? -1.552 -3.743 17.669 1.00 70.31 105 LEU A CA 1
ATOM 863 C C . LEU A 1 105 ? -2.600 -4.122 16.618 1.00 70.31 105 LEU A C 1
ATOM 865 O O . LEU A 1 105 ? -3.447 -3.303 16.251 1.00 70.31 105 LEU A O 1
ATOM 869 N N . ASP A 1 106 ? -2.528 -5.358 16.133 1.00 60.19 106 ASP A N 1
ATOM 870 C CA . ASP A 1 106 ? -3.573 -5.960 15.307 1.00 60.19 106 ASP A CA 1
ATOM 871 C C . ASP A 1 106 ? -4.722 -6.402 16.238 1.00 60.19 106 ASP A C 1
ATOM 873 O O . ASP A 1 106 ? -4.898 -7.592 16.483 1.00 60.19 106 ASP A O 1
ATOM 877 N N . LEU A 1 107 ? -5.443 -5.431 16.815 1.00 55.28 107 LEU A N 1
ATOM 878 C CA . LEU A 1 107 ? -6.779 -5.652 17.382 1.00 55.28 107 LEU A CA 1
ATOM 879 C C . LEU A 1 107 ? -7.818 -5.684 16.249 1.00 55.28 107 LEU A C 1
ATOM 881 O O . LEU A 1 107 ? -7.637 -4.951 15.231 1.00 55.28 107 LEU A O 1
#